Protein AF-A0A958V593-F1 (afdb_monomer)

Solvent-accessible surface area (backbone atoms only — not comparable to full-atom values): 8224 Å² total; per-residue (Å²): 135,85,84,80,83,82,82,82,83,83,76,82,80,82,76,81,75,83,77,76,83,74,94,66,96,48,79,76,54,62,68,43,45,75,68,37,62,49,45,68,72,86,72,90,74,72,86,80,72,60,90,85,76,84,77,73,63,42,79,48,101,56,74,39,71,24,42,38,34,42,55,57,98,56,82,64,50,72,47,35,27,39,40,30,69,84,76,73,42,58,38,34,53,59,91,93,47,48,28,33,69,39,55,83,52,36,51,33,37,37,44,93,95,41,79,46,63,60,83,56,68,100,83,52,129

Secondary structure (DSSP, 8-state):
--------------------------HHHHHHHTTTT-EE------TT--TT--S-SBSSSS-EEEEEEESSSPPPEEEEEEEETTTTEEEEEETTEEEE--GGGEEEEEETTEE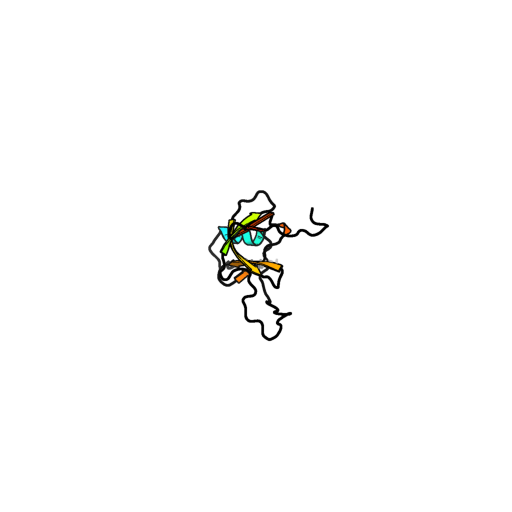E-----TT--

Foldseek 3Di:
DDDDDDDDDDDDDPPPPPPPPPPDPDVVVVVVCVVQVKDWPPDPPPVPPDPPDDDDQWPDPFFFWKWFDFPDPDDIDTFGWTQRNVVRAIWTDDPNTIIGGDLLGTQWMDTPNDIDHRDQPPPRD

Sequence (125 aa):
MKQLSFFLLIIPLLTYSQNRNEKYHNGAFNNNIDFFAMAKVQNKTNSNYLPGIKGSPYLYNTWNNCKIYPSDSKPNFSIPCNYNVYADQFEIKVGDDLYILNPESVKSLIVDQKTFIPYKGPNGG

Nearest PDB structures (foldseek):
  9cpc-assembly1_4I  TM=3.249E-01  e=3.211E+00  Sus scrofa
  8to0-assembly1_Fv  TM=3.503E-01  e=5.088E+00  Mus musculus
  6ybp-assembly1_J  TM=2.482E-01  e=6.785E+00  Methylorubrum extorquens AM1

pLDDT: mean 72.93, std 18.42, range [42.03, 95.56]

Radius of gyration: 24.57 Å; Cα contacts (8 Å, |Δi|>4): 150; chains: 1; bounding box: 34×86×67 Å

Structure (mmCIF, N/CA/C/O backbone):
data_AF-A0A958V593-F1
#
_entry.id   AF-A0A958V593-F1
#
loop_
_atom_site.group_PDB
_atom_site.id
_atom_site.type_symbol
_atom_site.label_atom_id
_atom_site.label_alt_id
_atom_site.label_comp_id
_atom_site.label_asym_id
_atom_site.label_entity_id
_atom_site.label_seq_id
_atom_site.pdbx_PDB_ins_code
_atom_site.Cartn_x
_atom_site.Cartn_y
_atom_site.Cartn_z
_atom_site.occupancy
_atom_site.B_iso_or_equiv
_atom_site.auth_seq_id
_atom_site.auth_comp_id
_atom_site.auth_asym_id
_atom_site.auth_atom_id
_atom_site.pdbx_PDB_model_num
ATOM 1 N N . MET A 1 1 ? -5.218 -72.304 -42.018 1.00 43.78 1 MET A N 1
ATOM 2 C CA . MET A 1 1 ? -4.251 -71.312 -41.496 1.00 43.78 1 MET A CA 1
ATOM 3 C C . MET A 1 1 ? -5.047 -70.177 -40.871 1.00 43.78 1 MET A 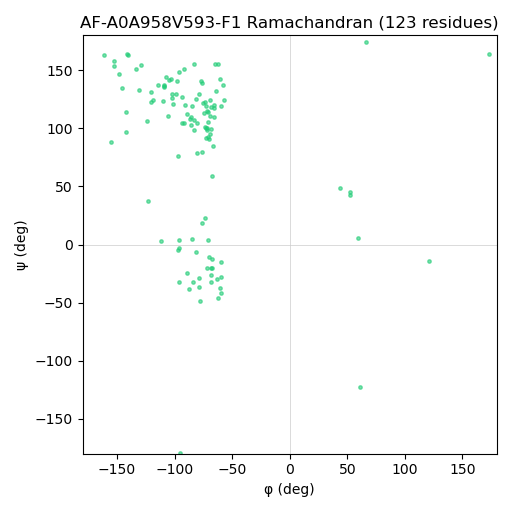C 1
ATOM 5 O O . MET A 1 1 ? -5.943 -69.660 -41.523 1.00 43.78 1 MET A O 1
ATOM 9 N N . LYS A 1 2 ? -4.831 -69.922 -39.575 1.00 42.03 2 LYS A N 1
ATOM 10 C CA . LYS A 1 2 ? -5.634 -69.024 -38.728 1.00 42.03 2 LYS A CA 1
ATOM 11 C C . LYS A 1 2 ? -5.422 -67.561 -39.145 1.00 42.03 2 LYS A C 1
ATOM 13 O O . LYS A 1 2 ? -4.283 -67.108 -39.141 1.00 42.03 2 LYS A O 1
ATOM 18 N N . GLN A 1 3 ? -6.494 -66.837 -39.474 1.00 51.62 3 GLN A N 1
ATOM 19 C CA . GLN A 1 3 ? -6.456 -65.374 -39.555 1.00 51.62 3 GLN A CA 1
ATOM 20 C C . GLN A 1 3 ? -6.414 -64.808 -38.132 1.00 51.62 3 GLN A C 1
ATOM 22 O O . GLN A 1 3 ? -7.262 -65.132 -37.302 1.00 51.62 3 GLN A O 1
ATOM 27 N N . LEU A 1 4 ? -5.381 -64.019 -37.844 1.00 50.53 4 LEU A N 1
ATOM 28 C CA . LEU A 1 4 ? -5.158 -63.369 -36.560 1.00 50.53 4 LEU A CA 1
ATOM 29 C C . LEU A 1 4 ? -5.759 -61.957 -36.635 1.00 50.53 4 LEU A C 1
ATOM 31 O O . LEU A 1 4 ? -5.202 -61.079 -37.290 1.00 50.53 4 LEU A O 1
ATOM 35 N N . SER A 1 5 ? -6.917 -61.753 -36.011 1.00 53.28 5 SER A N 1
ATOM 36 C CA . SER A 1 5 ? -7.552 -60.437 -35.893 1.00 53.28 5 SER A CA 1
ATOM 37 C C . SER A 1 5 ? -6.731 -59.535 -34.969 1.00 53.28 5 SER A C 1
ATOM 39 O O . SER A 1 5 ? -6.574 -59.840 -33.789 1.00 53.28 5 SER A O 1
ATOM 41 N N . PHE A 1 6 ? -6.223 -58.416 -35.489 1.00 54.62 6 PHE A N 1
ATOM 42 C CA . PHE A 1 6 ? -5.552 -57.382 -34.698 1.00 54.62 6 PHE A CA 1
ATOM 43 C C . PHE A 1 6 ? -6.588 -56.338 -34.260 1.00 54.62 6 PHE A C 1
ATOM 45 O O . PHE A 1 6 ? -7.057 -55.537 -35.066 1.00 54.62 6 PHE A O 1
ATOM 52 N N . PHE A 1 7 ? -6.987 -56.374 -32.988 1.00 54.81 7 PHE A N 1
ATOM 53 C CA . PHE A 1 7 ? -7.886 -55.384 -32.394 1.00 54.81 7 PHE A CA 1
ATOM 54 C C . PHE A 1 7 ? -7.041 -54.199 -31.902 1.00 54.81 7 PHE A C 1
ATOM 56 O O . PHE A 1 7 ? -6.346 -54.303 -30.892 1.00 54.81 7 PHE A O 1
ATOM 63 N N . LEU A 1 8 ? -7.039 -53.090 -32.648 1.00 53.72 8 LEU A N 1
ATOM 64 C CA . LEU A 1 8 ? -6.319 -51.872 -32.274 1.00 53.72 8 LEU A CA 1
ATOM 65 C C . LEU A 1 8 ? -7.157 -51.091 -31.248 1.00 53.72 8 LEU A C 1
ATOM 67 O O . LEU A 1 8 ? -8.168 -50.478 -31.586 1.00 53.72 8 LEU A O 1
ATOM 71 N N . LEU A 1 9 ? -6.756 -51.148 -29.981 1.00 52.44 9 LEU A N 1
ATOM 72 C CA . LEU A 1 9 ? -7.417 -50.463 -28.871 1.00 52.44 9 LEU A CA 1
ATOM 73 C C . LEU A 1 9 ? -6.914 -49.011 -28.813 1.00 52.44 9 LEU A C 1
ATOM 75 O O . LEU A 1 9 ? -5.822 -48.739 -28.320 1.00 52.44 9 LEU A O 1
ATOM 79 N N . ILE A 1 10 ? -7.689 -48.077 -29.370 1.00 60.12 10 ILE A N 1
ATOM 80 C CA . ILE A 1 10 ? -7.404 -46.637 -29.304 1.00 60.12 10 ILE A CA 1
ATOM 81 C C . ILE A 1 10 ? -7.927 -46.116 -27.963 1.00 60.12 10 ILE A C 1
ATOM 83 O O . ILE A 1 10 ? -9.134 -46.009 -27.757 1.00 60.12 10 ILE A O 1
ATOM 87 N N . ILE A 1 11 ? -7.017 -45.807 -27.041 1.00 68.56 11 ILE A N 1
ATOM 88 C CA . ILE A 1 11 ? -7.333 -45.145 -25.771 1.00 68.56 11 ILE A CA 1
ATOM 89 C C . ILE A 1 11 ? -7.363 -43.629 -26.030 1.00 68.56 11 ILE A C 1
ATOM 91 O O . ILE A 1 11 ? -6.331 -43.081 -26.426 1.00 68.56 11 ILE A O 1
ATOM 95 N N . PRO A 1 12 ? -8.484 -42.916 -25.817 1.00 63.38 12 PRO A N 1
ATOM 96 C CA . PRO A 1 12 ? -8.468 -41.462 -25.869 1.00 63.38 12 PRO A CA 1
ATOM 97 C C . PRO A 1 12 ? -7.752 -40.917 -24.625 1.00 63.38 12 PRO A C 1
ATOM 99 O O . PRO A 1 12 ? -8.178 -41.137 -23.491 1.00 63.38 12 PRO A O 1
ATOM 102 N N . LEU A 1 13 ? -6.651 -40.197 -24.844 1.00 63.88 13 LEU A N 1
ATOM 103 C CA . LEU A 1 13 ? -5.984 -39.399 -23.819 1.00 63.88 13 LEU A CA 1
ATOM 104 C C . LEU A 1 13 ? -6.929 -38.261 -23.406 1.00 63.88 13 LEU A C 1
ATOM 106 O O . LEU A 1 13 ? -7.176 -37.339 -24.181 1.00 63.88 13 LEU A O 1
ATOM 110 N N . LEU A 1 14 ? -7.467 -38.326 -22.187 1.00 63.69 14 LEU A N 1
ATOM 111 C CA . LEU A 1 14 ? -8.215 -37.225 -21.584 1.00 63.69 14 LEU A CA 1
ATOM 112 C C . LEU A 1 14 ? -7.229 -36.103 -21.241 1.00 63.69 14 LEU A C 1
ATOM 114 O O . LEU A 1 14 ? -6.610 -36.089 -20.178 1.00 63.69 14 LEU A O 1
ATOM 118 N N . THR A 1 15 ? -7.053 -35.160 -22.163 1.00 59.78 15 THR A N 1
ATOM 119 C CA . THR A 1 15 ? -6.343 -33.912 -21.891 1.00 59.78 15 THR A CA 1
ATOM 120 C C . THR A 1 15 ? -7.225 -33.038 -21.005 1.00 59.78 15 THR A C 1
ATOM 122 O O . THR A 1 15 ? -8.150 -32.380 -21.483 1.00 59.78 15 THR A O 1
ATOM 125 N N . TYR A 1 16 ? -6.947 -33.019 -19.704 1.00 62.03 16 TYR A N 1
ATOM 126 C CA . TYR A 1 16 ? -7.468 -31.989 -18.813 1.00 62.03 16 TYR A CA 1
ATOM 127 C C . TYR A 1 16 ? -6.784 -30.663 -19.158 1.00 62.03 16 TYR A C 1
ATOM 129 O O . TYR A 1 16 ? -5.686 -30.372 -18.689 1.00 62.03 16 TYR A O 1
ATOM 137 N N . SER A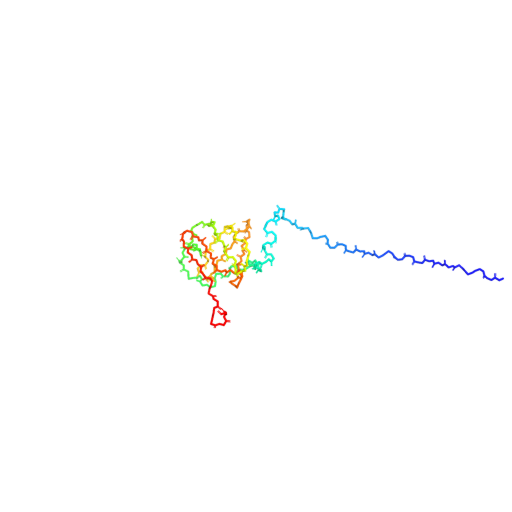 1 17 ? -7.427 -29.858 -20.003 1.00 52.91 17 SER A N 1
ATOM 138 C CA . SER A 1 17 ? -7.087 -28.442 -20.110 1.00 52.91 17 SER A CA 1
ATOM 139 C C . SER A 1 17 ? -7.520 -27.772 -18.809 1.00 52.91 17 SER A C 1
ATOM 141 O O . SER A 1 17 ? -8.714 -27.696 -18.510 1.00 52.91 17 SER A O 1
ATOM 143 N N . GLN A 1 18 ? -6.556 -27.345 -17.991 1.00 63.25 18 GLN A N 1
ATOM 144 C CA . GLN A 1 18 ? -6.853 -26.511 -16.833 1.00 63.25 18 GLN A CA 1
ATOM 145 C C . GLN A 1 18 ? -7.279 -25.134 -17.336 1.00 63.25 18 GLN A C 1
ATOM 147 O O . GLN A 1 18 ? -6.458 -24.248 -17.560 1.00 63.25 18 GLN A O 1
ATOM 152 N N . ASN A 1 19 ? -8.582 -24.971 -17.541 1.00 47.66 19 ASN A N 1
ATOM 153 C CA . ASN A 1 19 ? -9.172 -23.683 -17.846 1.00 47.66 19 ASN A CA 1
ATOM 154 C C . ASN A 1 19 ? -9.139 -22.839 -16.563 1.00 47.66 19 ASN A C 1
ATOM 156 O O . ASN A 1 19 ? -9.959 -23.021 -15.660 1.00 47.66 19 ASN A O 1
ATOM 160 N N . ARG A 1 20 ? -8.145 -21.951 -16.445 1.00 49.81 20 ARG A N 1
ATOM 161 C CA . ARG A 1 20 ? -8.162 -20.896 -15.432 1.00 49.81 20 ARG A CA 1
ATOM 162 C C . ARG A 1 20 ? -9.282 -19.934 -15.816 1.00 49.81 20 ARG A C 1
ATOM 164 O O . ARG A 1 2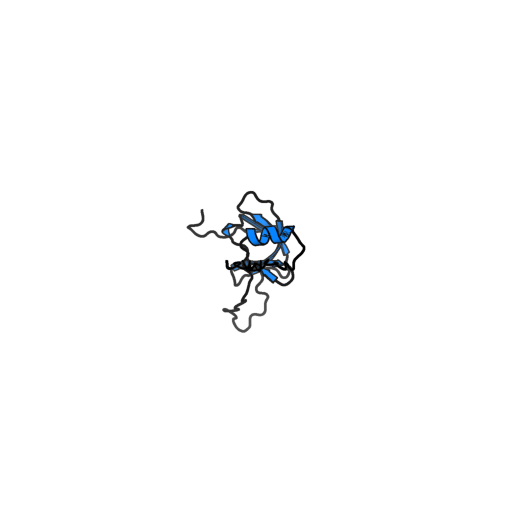0 ? -9.114 -19.091 -16.688 1.00 49.81 20 ARG A O 1
ATOM 171 N N . ASN A 1 21 ? -10.435 -20.070 -15.165 1.00 48.81 21 ASN A N 1
ATOM 172 C CA . ASN A 1 21 ? -11.468 -19.039 -15.184 1.00 48.81 21 ASN A CA 1
ATOM 173 C C . ASN A 1 21 ? -10.927 -17.808 -14.439 1.00 48.81 21 ASN A C 1
ATOM 175 O O . ASN A 1 21 ? -11.138 -17.645 -13.237 1.00 48.81 21 ASN A O 1
ATOM 179 N N . GLU A 1 22 ? -10.178 -16.961 -15.141 1.00 53.56 22 GLU A N 1
ATOM 180 C CA . GLU A 1 22 ? -9.728 -15.679 -14.615 1.00 53.56 22 GLU A CA 1
ATOM 181 C C . GLU A 1 22 ? -10.929 -14.737 -14.519 1.00 53.56 22 GLU A C 1
ATOM 183 O O . GLU A 1 22 ? -11.447 -14.220 -15.507 1.00 53.56 22 GLU A O 1
ATOM 188 N N . LYS A 1 23 ? -11.402 -14.522 -13.290 1.00 49.84 23 LYS A N 1
ATOM 189 C CA . LYS A 1 23 ? -12.576 -13.694 -12.986 1.00 49.84 23 LYS A CA 1
ATOM 190 C C . LYS A 1 23 ? -12.319 -12.179 -13.068 1.00 49.84 23 LYS A C 1
ATOM 192 O O . LYS A 1 23 ? -13.104 -11.413 -12.519 1.00 49.84 23 LYS A O 1
ATOM 197 N N . TYR A 1 24 ? -11.254 -11.733 -13.739 1.00 52.34 24 TYR A N 1
ATOM 198 C CA . TYR A 1 24 ? -10.865 -10.321 -13.786 1.00 52.34 24 TYR A CA 1
ATOM 199 C C . TYR A 1 24 ? -10.324 -9.914 -15.165 1.00 52.34 24 TYR A C 1
ATOM 201 O O . TYR A 1 24 ? -9.148 -10.062 -15.475 1.00 52.34 24 TYR A O 1
ATOM 209 N N . HIS A 1 25 ? -11.198 -9.330 -15.987 1.00 43.16 25 HIS A N 1
ATOM 210 C CA . HIS A 1 25 ? -10.834 -8.641 -17.227 1.00 43.16 25 HIS A CA 1
ATOM 211 C C . HIS A 1 25 ? -10.244 -7.256 -16.904 1.00 43.16 25 HIS A C 1
ATOM 213 O O . HIS A 1 25 ? -10.949 -6.259 -16.974 1.00 43.16 25 HIS A O 1
ATOM 219 N N . ASN A 1 26 ? -8.969 -7.181 -16.511 1.00 47.28 26 ASN A N 1
ATOM 220 C CA . ASN A 1 26 ? -8.175 -5.942 -16.526 1.00 47.28 26 ASN A CA 1
ATOM 221 C C . ASN A 1 26 ? -6.678 -6.292 -16.623 1.00 47.28 26 ASN A C 1
ATOM 223 O O . ASN A 1 26 ? -5.981 -6.424 -15.616 1.00 47.28 26 ASN A O 1
ATOM 227 N N . GLY A 1 27 ? -6.172 -6.442 -17.852 1.00 51.81 27 GLY A N 1
ATOM 228 C CA . GLY A 1 27 ? -4.812 -6.929 -18.143 1.00 51.81 27 GLY A CA 1
ATOM 229 C C . GLY A 1 27 ? -3.658 -6.096 -17.563 1.00 51.81 27 GLY A C 1
ATOM 230 O O . GLY A 1 27 ? -2.537 -6.589 -17.476 1.00 51.81 27 GLY A O 1
ATOM 231 N N . ALA A 1 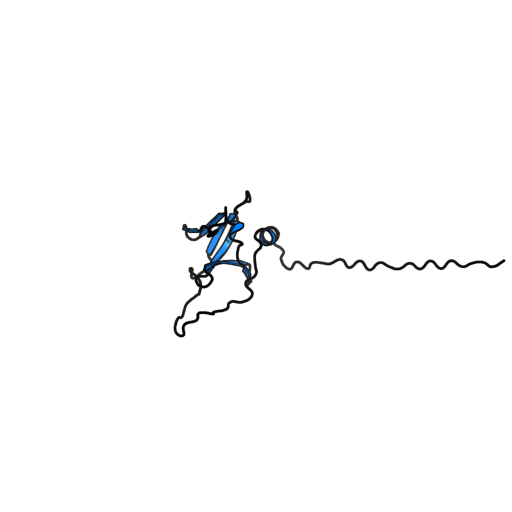28 ? -3.902 -4.863 -17.111 1.00 54.44 28 ALA A N 1
ATOM 232 C CA . ALA A 1 28 ? -2.886 -4.051 -16.439 1.00 54.44 28 ALA A CA 1
ATOM 233 C C . ALA A 1 28 ? -2.675 -4.438 -14.961 1.00 54.44 28 ALA A C 1
ATOM 235 O O . ALA A 1 28 ? -1.569 -4.286 -14.451 1.00 54.44 28 ALA A O 1
ATOM 236 N N . PHE A 1 29 ? -3.695 -4.960 -14.269 1.00 54.78 29 PHE A N 1
ATOM 237 C CA . PHE A 1 29 ? -3.582 -5.354 -12.857 1.00 54.78 29 PHE A CA 1
ATOM 238 C C . PHE A 1 29 ? -3.086 -6.796 -12.689 1.00 54.78 29 PHE A C 1
ATOM 240 O O . PHE A 1 29 ? -2.232 -7.028 -11.835 1.00 54.78 29 PHE A O 1
ATOM 247 N N . ASN A 1 30 ? -3.518 -7.739 -13.539 1.00 53.03 30 ASN A N 1
ATOM 248 C CA . ASN A 1 30 ? -3.073 -9.143 -13.455 1.00 53.03 30 ASN A CA 1
ATOM 249 C C . ASN A 1 30 ? -1.553 -9.294 -13.617 1.00 53.03 30 ASN A C 1
ATOM 251 O O . ASN A 1 30 ? -0.919 -10.004 -12.846 1.00 53.03 30 ASN A O 1
ATOM 255 N N . ASN A 1 31 ? -0.948 -8.552 -14.550 1.00 53.84 31 ASN A N 1
ATOM 256 C CA . ASN A 1 31 ? 0.504 -8.587 -14.765 1.00 53.84 31 ASN A CA 1
ATOM 257 C C . ASN A 1 31 ? 1.317 -7.997 -13.597 1.00 53.84 31 ASN A C 1
ATOM 259 O O . ASN A 1 31 ? 2.512 -8.260 -13.483 1.00 53.84 31 ASN A O 1
ATOM 263 N N . ASN A 1 32 ? 0.690 -7.181 -12.746 1.00 51.97 32 ASN A N 1
ATOM 264 C CA . ASN A 1 32 ? 1.356 -6.540 -11.618 1.00 51.97 32 ASN A CA 1
ATOM 265 C C . ASN A 1 32 ? 1.167 -7.323 -10.308 1.00 51.97 32 ASN A C 1
ATOM 267 O O . ASN A 1 32 ? 2.092 -7.363 -9.506 1.00 51.97 32 ASN A O 1
ATOM 271 N N . ILE A 1 33 ? 0.034 -8.003 -10.095 1.00 59.72 33 ILE A N 1
ATOM 272 C CA . ILE A 1 33 ? -0.213 -8.781 -8.863 1.00 59.72 33 ILE A CA 1
ATOM 273 C C . ILE A 1 33 ? 0.789 -9.932 -8.699 1.00 59.72 33 ILE A C 1
ATOM 275 O O . ILE A 1 33 ? 1.379 -10.069 -7.625 1.00 59.72 33 ILE A O 1
ATOM 279 N N . ASP A 1 34 ? 1.039 -10.698 -9.766 1.00 55.84 34 ASP A N 1
ATOM 280 C CA . ASP A 1 34 ? 2.060 -11.758 -9.758 1.00 55.84 34 ASP A CA 1
ATOM 281 C C . ASP A 1 34 ? 3.470 -11.190 -9.550 1.00 55.84 34 ASP A C 1
ATOM 283 O O . ASP A 1 34 ? 4.338 -11.833 -8.963 1.00 55.84 34 ASP A O 1
ATOM 287 N N . PHE A 1 35 ? 3.700 -9.954 -9.991 1.00 54.59 35 PHE A N 1
ATOM 288 C CA . PHE A 1 35 ? 4.999 -9.312 -9.898 1.00 54.59 35 PHE A CA 1
ATOM 289 C C . PHE A 1 35 ? 5.316 -8.749 -8.500 1.00 54.59 35 PHE A C 1
ATOM 291 O O . PHE A 1 35 ? 6.459 -8.829 -8.054 1.00 54.59 35 PHE A O 1
ATOM 298 N N . PHE A 1 36 ? 4.323 -8.214 -7.788 1.00 54.22 36 PHE A N 1
ATOM 299 C CA . PHE A 1 36 ? 4.506 -7.662 -6.439 1.00 54.22 36 PHE A CA 1
ATOM 300 C C . PHE A 1 36 ? 4.413 -8.713 -5.322 1.00 54.22 36 PHE A C 1
ATOM 302 O O . PHE A 1 36 ? 4.464 -8.340 -4.150 1.00 54.22 36 PHE A O 1
ATOM 309 N N . ALA A 1 37 ? 4.274 -10.005 -5.663 1.00 58.53 37 ALA A N 1
ATOM 310 C CA . ALA A 1 37 ? 4.046 -11.101 -4.715 1.00 58.53 37 ALA A CA 1
ATOM 311 C C . ALA A 1 37 ? 3.007 -10.709 -3.647 1.00 58.53 37 ALA A C 1
ATOM 313 O O . ALA A 1 37 ? 3.246 -10.804 -2.442 1.00 58.53 37 ALA A O 1
ATOM 314 N N . MET A 1 38 ? 1.875 -10.167 -4.104 1.00 57.88 38 MET A N 1
ATOM 315 C CA . MET A 1 38 ? 0.884 -9.570 -3.219 1.00 57.88 38 MET A CA 1
ATOM 316 C C . MET A 1 38 ? 0.153 -10.654 -2.433 1.00 57.88 38 MET A C 1
ATOM 318 O O . MET A 1 38 ? -0.583 -11.464 -2.995 1.00 57.88 38 MET A O 1
ATOM 322 N N . ALA A 1 39 ? 0.326 -10.655 -1.114 1.00 61.91 39 ALA A N 1
ATOM 323 C CA . ALA A 1 39 ? -0.402 -11.561 -0.240 1.00 61.91 39 ALA A CA 1
ATOM 324 C C . ALA A 1 39 ? -1.799 -10.992 0.042 1.00 61.91 39 ALA A C 1
ATOM 326 O O . ALA A 1 39 ? -1.935 -9.857 0.508 1.00 61.91 39 ALA A O 1
ATOM 327 N N . LYS A 1 40 ? -2.846 -11.782 -0.230 1.00 67.69 40 LYS A N 1
ATOM 328 C CA . LYS A 1 40 ? -4.215 -11.448 0.183 1.00 67.69 40 LYS A CA 1
ATOM 329 C C . LYS A 1 40 ? -4.290 -11.425 1.710 1.00 67.69 40 LYS A C 1
ATOM 331 O O . LYS A 1 40 ? -3.857 -12.373 2.365 1.00 67.69 40 LYS A O 1
ATOM 336 N N . VAL A 1 41 ? -4.887 -10.381 2.280 1.00 63.72 41 VAL A N 1
ATOM 337 C CA . VAL A 1 41 ? -5.114 -10.289 3.729 1.00 63.72 41 VAL A CA 1
ATOM 338 C C . VAL A 1 41 ? -6.239 -11.255 4.110 1.00 63.72 41 VAL A C 1
ATOM 340 O O . VAL A 1 41 ? -7.411 -10.968 3.883 1.00 63.72 41 VAL A O 1
ATOM 343 N N . GLN A 1 42 ? -5.891 -12.430 4.646 1.00 51.47 42 GLN A N 1
ATOM 344 C CA . GLN A 1 42 ? -6.874 -13.476 4.969 1.00 51.47 42 GLN A CA 1
ATOM 345 C C . GLN A 1 42 ? -7.451 -13.376 6.387 1.00 51.47 42 GLN A C 1
ATOM 347 O O . GLN A 1 42 ? -8.563 -13.838 6.609 1.00 51.47 42 GLN A O 1
ATOM 352 N N . ASN A 1 43 ? -6.745 -12.752 7.336 1.00 51.59 43 ASN A N 1
ATOM 353 C CA . ASN A 1 43 ? -7.219 -12.591 8.710 1.00 51.59 43 ASN A CA 1
ATOM 354 C C . ASN A 1 43 ? -6.819 -11.223 9.273 1.00 51.59 43 ASN A C 1
ATOM 356 O O . ASN A 1 43 ? -5.644 -10.961 9.514 1.00 51.59 43 ASN A O 1
ATOM 360 N N . LYS A 1 44 ? -7.809 -10.364 9.543 1.00 52.97 44 LYS A N 1
ATOM 361 C CA . LYS A 1 44 ? -7.652 -9.193 10.419 1.00 52.97 44 LYS A CA 1
ATOM 362 C C . LYS A 1 44 ? -7.765 -9.667 11.866 1.00 52.97 44 LYS A C 1
ATOM 364 O O . LYS A 1 44 ? -8.818 -9.560 12.490 1.00 52.97 44 LYS A O 1
ATOM 369 N N . THR A 1 45 ? -6.702 -10.246 12.409 1.00 45.91 45 THR A N 1
ATOM 370 C CA . THR A 1 45 ? -6.655 -10.496 13.851 1.00 45.91 45 THR A CA 1
ATOM 371 C C . THR A 1 45 ? -6.432 -9.163 14.558 1.00 45.91 45 THR A C 1
ATOM 373 O O . THR A 1 45 ? -5.316 -8.656 14.603 1.00 45.91 45 THR A O 1
ATOM 376 N N . ASN A 1 46 ? -7.503 -8.585 15.110 1.00 47.97 46 ASN A N 1
ATOM 377 C CA . ASN A 1 46 ? -7.453 -7.472 16.065 1.00 47.97 46 ASN A CA 1
ATOM 378 C C . ASN A 1 46 ? -6.829 -7.947 17.396 1.00 47.97 46 ASN A C 1
ATOM 380 O O . ASN A 1 46 ? -7.484 -7.915 18.435 1.00 47.97 46 ASN A O 1
ATOM 384 N N . SER A 1 47 ? -5.591 -8.449 17.389 1.00 47.50 47 SER A N 1
ATOM 385 C CA . SER A 1 47 ? -4.992 -9.090 18.569 1.00 47.50 47 SER A CA 1
ATOM 386 C C . SER A 1 47 ? -4.729 -8.120 19.727 1.00 47.50 47 SER A C 1
ATOM 388 O O . SER A 1 47 ? -4.520 -8.574 20.844 1.00 47.50 47 SER A O 1
ATOM 390 N N . ASN A 1 48 ? -4.807 -6.805 19.492 1.00 48.91 48 ASN A N 1
ATOM 391 C CA . ASN A 1 48 ? -4.559 -5.761 20.492 1.00 48.91 48 ASN A CA 1
ATOM 392 C C . ASN A 1 48 ? -5.754 -4.804 20.663 1.00 48.91 48 ASN A C 1
ATOM 394 O O . ASN A 1 48 ? -5.577 -3.596 20.821 1.00 48.91 48 ASN A O 1
ATOM 398 N N . TYR A 1 49 ? -6.986 -5.317 20.599 1.00 47.97 49 TYR A N 1
ATOM 399 C CA . TYR A 1 49 ? -8.173 -4.508 20.882 1.00 47.97 49 TYR A CA 1
ATOM 400 C C . TYR A 1 49 ? -8.265 -4.224 22.390 1.00 47.97 49 TYR A C 1
ATOM 402 O O . TYR A 1 49 ? -8.824 -5.010 23.152 1.00 47.97 49 TYR A O 1
ATOM 410 N N . LEU A 1 50 ? -7.698 -3.099 22.836 1.00 53.56 50 LEU A N 1
ATOM 411 C CA . LEU A 1 50 ? -7.978 -2.567 24.168 1.00 53.56 50 LEU A CA 1
ATOM 412 C C . LEU A 1 50 ? -9.462 -2.154 24.208 1.00 53.56 50 LEU A C 1
ATOM 414 O O . LEU A 1 50 ? -9.875 -1.313 23.399 1.00 53.56 50 LEU A O 1
ATOM 418 N N . PRO A 1 51 ? -10.289 -2.732 25.098 1.00 44.19 51 PRO A N 1
ATOM 419 C CA . PRO A 1 51 ? -11.707 -2.401 25.156 1.00 44.19 51 PRO A CA 1
ATOM 420 C C . PRO A 1 51 ? -11.884 -0.902 25.442 1.00 44.19 51 PRO A C 1
ATOM 422 O O . PRO A 1 51 ? -11.422 -0.400 26.461 1.00 44.19 51 PRO A O 1
ATOM 425 N N . GLY A 1 52 ? -12.536 -0.186 24.518 1.00 50.69 5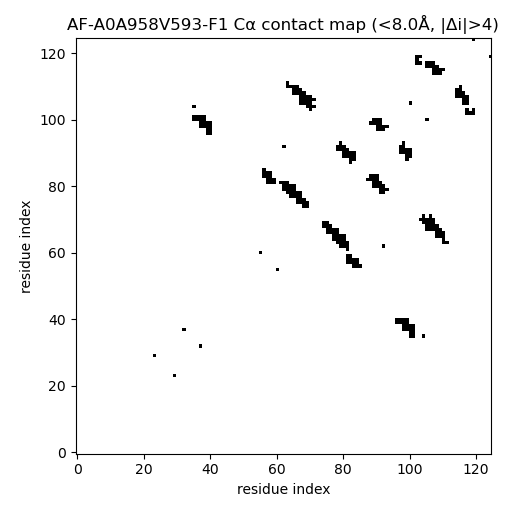2 GLY A N 1
ATOM 426 C CA . GLY A 1 52 ? -12.829 1.250 24.635 1.00 50.69 52 GLY A CA 1
ATOM 427 C C . GLY A 1 52 ? -12.258 2.135 23.522 1.00 50.69 52 GLY A C 1
ATOM 428 O O . GLY A 1 52 ? -12.718 3.266 23.368 1.00 50.69 52 GLY A O 1
ATOM 429 N N . ILE A 1 53 ? -11.327 1.640 22.699 1.00 56.66 53 ILE A N 1
ATOM 430 C CA . ILE A 1 53 ? -10.782 2.412 21.571 1.00 56.66 53 ILE A CA 1
ATOM 431 C C . ILE A 1 53 ? -11.674 2.227 20.336 1.00 56.66 53 ILE A C 1
ATOM 433 O O . ILE A 1 53 ? -11.705 1.169 19.710 1.00 56.66 53 ILE A O 1
ATOM 437 N N . LYS A 1 54 ? -12.417 3.280 19.978 1.00 58.19 54 LYS A N 1
ATOM 438 C CA . LYS A 1 54 ? -13.171 3.368 18.720 1.00 58.19 54 LYS A CA 1
ATOM 439 C C . LYS A 1 54 ? -12.302 4.067 17.678 1.00 58.19 54 LYS A C 1
ATOM 441 O O . LYS A 1 54 ? -11.820 5.166 17.929 1.00 58.19 54 LYS A O 1
ATOM 446 N N . GLY A 1 55 ? -12.123 3.457 16.513 1.00 68.44 55 GLY A N 1
ATOM 447 C CA . GLY A 1 55 ? -11.335 4.050 15.438 1.00 68.44 55 GLY A CA 1
ATOM 448 C C . GLY A 1 55 ? -11.120 3.099 14.270 1.00 68.44 55 GLY A C 1
ATOM 449 O O . GLY A 1 55 ? -11.332 1.892 14.379 1.00 68.44 55 GLY A O 1
ATOM 450 N N . SER A 1 56 ? -10.714 3.671 13.142 1.00 82.62 56 SER A N 1
ATOM 451 C CA . SER A 1 56 ? -10.204 2.912 12.006 1.00 82.62 56 SER A CA 1
ATOM 452 C C . SER A 1 56 ? -8.763 2.474 12.303 1.00 82.62 56 SER A C 1
ATOM 454 O O . SER A 1 56 ? -8.003 3.287 12.828 1.00 82.62 56 SER A O 1
ATOM 456 N N . PRO A 1 57 ? -8.338 1.250 11.935 1.00 86.00 57 PRO A N 1
ATOM 457 C CA . PRO A 1 57 ? -6.931 0.841 12.019 1.00 86.00 57 PRO A CA 1
ATOM 458 C C . PRO A 1 57 ? -6.056 1.535 10.962 1.00 86.00 57 PRO A C 1
ATOM 460 O O . PRO A 1 57 ? -4.883 1.207 10.807 1.00 86.00 57 PRO A O 1
ATOM 463 N N . TYR A 1 58 ? -6.634 2.441 10.177 1.00 91.94 58 TYR A N 1
ATOM 464 C CA . TYR A 1 58 ? -5.985 3.072 9.049 1.00 91.94 58 TYR A CA 1
ATOM 465 C C . TYR A 1 58 ? -5.572 4.509 9.347 1.00 91.94 58 TYR A C 1
ATOM 467 O O . TYR A 1 58 ? -6.329 5.264 9.954 1.00 91.94 58 TYR A O 1
ATOM 475 N N . LEU A 1 59 ? -4.398 4.892 8.843 1.00 91.88 59 LEU A N 1
ATOM 476 C CA . LEU A 1 59 ? -3.857 6.248 8.946 1.00 91.88 59 LEU A CA 1
ATOM 477 C C . LEU A 1 59 ? -4.759 7.292 8.275 1.00 91.88 59 LEU A C 1
ATOM 479 O O . LEU A 1 59 ? -4.887 8.409 8.771 1.00 91.88 59 LEU A O 1
ATOM 483 N N . TYR A 1 60 ? -5.376 6.934 7.147 1.00 92.25 60 TYR A N 1
ATOM 484 C CA . TYR A 1 60 ? -6.273 7.812 6.402 1.00 92.25 60 TYR A CA 1
ATOM 485 C C . TYR A 1 60 ? -7.733 7.367 6.550 1.00 92.25 60 TYR A C 1
ATOM 487 O O . TYR A 1 60 ? -8.036 6.172 6.543 1.00 92.25 60 TYR A O 1
ATOM 495 N N . ASN A 1 61 ? -8.659 8.330 6.603 1.00 91.06 61 ASN A N 1
ATOM 496 C CA . ASN A 1 61 ? -10.105 8.060 6.662 1.00 91.06 61 ASN A CA 1
ATOM 497 C C . ASN A 1 61 ? -10.656 7.456 5.358 1.00 91.06 61 ASN A C 1
ATOM 499 O O 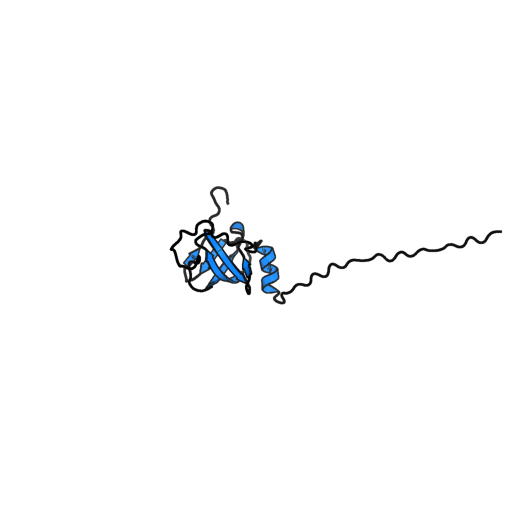. ASN A 1 61 ? -11.723 6.845 5.351 1.00 91.06 61 ASN A O 1
ATOM 503 N N . THR A 1 62 ? -9.931 7.630 4.254 1.00 93.12 62 THR A N 1
ATOM 504 C CA . THR A 1 62 ? -10.287 7.166 2.913 1.00 93.12 62 THR A CA 1
ATOM 505 C C . THR A 1 62 ? -9.133 6.387 2.299 1.00 93.12 62 THR A C 1
ATOM 507 O O . THR A 1 62 ? -7.970 6.599 2.637 1.00 93.12 62 THR A O 1
ATOM 510 N N . TRP A 1 63 ? -9.452 5.488 1.368 1.00 93.75 63 TRP A N 1
ATOM 511 C CA . TRP A 1 63 ? -8.449 4.858 0.511 1.00 93.75 63 TRP A CA 1
ATOM 512 C C . TRP A 1 63 ? -7.930 5.893 -0.481 1.00 93.75 63 TRP A C 1
ATOM 514 O O . TRP A 1 63 ? -8.685 6.369 -1.328 1.00 93.75 63 TRP A O 1
ATOM 524 N N . ASN A 1 64 ? -6.657 6.253 -0.357 1.00 94.81 64 ASN A N 1
ATOM 525 C CA . ASN A 1 64 ? -6.046 7.290 -1.175 1.00 94.81 64 ASN A CA 1
ATOM 526 C C . ASN A 1 64 ? -5.324 6.666 -2.362 1.00 94.81 64 ASN A C 1
ATOM 528 O O . ASN A 1 64 ? -4.813 5.554 -2.270 1.00 94.81 64 ASN A O 1
ATOM 532 N N . ASN A 1 65 ? -5.271 7.376 -3.486 1.00 95.06 65 ASN A N 1
ATOM 533 C CA . ASN A 1 65 ? -4.535 6.885 -4.641 1.00 95.06 65 ASN A CA 1
ATOM 534 C C . ASN A 1 65 ? -3.031 7.044 -4.391 1.00 95.06 65 ASN A C 1
ATOM 536 O O . ASN A 1 65 ? -2.525 8.162 -4.294 1.00 95.06 65 ASN A O 1
ATOM 540 N N . CYS A 1 66 ? -2.330 5.925 -4.269 1.00 94.50 66 CYS A N 1
ATOM 541 C CA . CYS A 1 66 ? -0.919 5.890 -3.925 1.00 94.50 66 CYS A CA 1
ATOM 542 C C . CYS A 1 66 ? -0.095 5.639 -5.173 1.00 94.50 66 CYS A C 1
ATOM 544 O O . CYS A 1 66 ? -0.371 4.697 -5.913 1.00 94.50 66 CYS A O 1
ATOM 546 N N . LYS A 1 67 ? 0.929 6.460 -5.409 1.00 95.56 67 LYS A N 1
ATOM 547 C CA . LYS A 1 67 ? 1.875 6.251 -6.504 1.00 95.56 67 LYS A CA 1
ATOM 548 C C . LYS A 1 67 ? 3.028 5.383 -6.018 1.00 95.56 67 LYS A C 1
ATOM 550 O O . LYS A 1 67 ? 3.814 5.815 -5.178 1.00 95.56 67 LYS A O 1
ATOM 555 N N . ILE A 1 68 ? 3.114 4.169 -6.540 1.00 93.50 68 ILE A N 1
ATOM 556 C CA . ILE A 1 68 ? 4.089 3.161 -6.130 1.00 93.50 68 ILE A CA 1
ATOM 557 C C . ILE A 1 68 ? 5.249 3.168 -7.117 1.00 93.50 68 ILE A C 1
ATOM 559 O O . ILE A 1 68 ? 5.048 3.095 -8.331 1.00 93.50 68 ILE A O 1
ATOM 563 N N . TYR A 1 69 ? 6.460 3.253 -6.577 1.00 93.50 69 TYR A N 1
ATOM 564 C CA . TYR A 1 69 ? 7.716 3.161 -7.303 1.00 93.50 69 TYR A CA 1
ATOM 565 C C . TYR A 1 69 ? 8.338 1.794 -7.009 1.00 93.50 69 TYR A C 1
ATOM 567 O O . TYR A 1 69 ? 8.760 1.559 -5.874 1.00 93.50 69 TYR A O 1
ATOM 575 N N . PRO A 1 70 ? 8.384 0.885 -7.994 1.00 90.81 70 PRO A N 1
ATOM 576 C CA . PRO A 1 70 ? 9.023 -0.416 -7.835 1.00 90.81 70 PRO A CA 1
ATOM 577 C C . PRO A 1 70 ? 10.529 -0.297 -7.557 1.00 90.81 70 PRO A C 1
ATOM 579 O O . PRO A 1 70 ? 11.160 0.703 -7.909 1.00 90.81 70 PRO A O 1
ATOM 582 N N . SER A 1 71 ? 11.104 -1.312 -6.908 1.00 88.25 71 SER A N 1
ATOM 583 C CA . SER A 1 71 ? 12.559 -1.433 -6.697 1.00 88.25 71 SER A CA 1
ATOM 584 C C . SER A 1 71 ? 13.328 -1.685 -7.994 1.00 88.25 71 SER A C 1
ATOM 586 O O . SER A 1 71 ? 14.504 -1.339 -8.084 1.00 88.25 71 SER A O 1
ATOM 588 N N . ASP A 1 72 ? 12.683 -2.276 -8.995 1.00 85.12 72 ASP A N 1
ATOM 589 C CA . ASP A 1 72 ? 13.266 -2.565 -10.298 1.00 85.12 72 ASP A CA 1
ATOM 590 C C . ASP A 1 72 ? 12.950 -1.471 -11.334 1.00 85.12 72 ASP A C 1
ATOM 592 O O . ASP A 1 72 ? 12.303 -0.464 -11.050 1.00 85.12 72 ASP A O 1
ATOM 596 N N . SER A 1 73 ? 13.429 -1.639 -12.570 1.00 80.12 73 SER A N 1
ATOM 597 C CA . SER A 1 73 ? 13.287 -0.651 -13.655 1.00 80.12 73 SER A CA 1
ATOM 598 C C . SER A 1 73 ? 11.870 -0.553 -14.241 1.00 80.12 73 SER A C 1
ATOM 600 O O . SER A 1 73 ? 11.698 -0.145 -15.391 1.00 80.12 73 SER A O 1
ATOM 602 N N . LYS A 1 74 ? 10.848 -0.954 -13.487 1.00 80.06 74 LYS A N 1
ATOM 603 C CA . LYS A 1 74 ? 9.465 -0.990 -13.954 1.00 80.06 74 LYS A CA 1
ATOM 604 C C . LYS A 1 74 ? 8.768 0.358 -13.849 1.00 80.06 74 LYS A C 1
ATOM 606 O O . LYS A 1 74 ? 9.146 1.206 -13.036 1.00 80.06 74 LYS A O 1
ATOM 611 N N . PRO A 1 75 ? 7.727 0.572 -14.675 1.00 85.12 75 PRO A N 1
ATOM 612 C CA . PRO A 1 75 ? 6.924 1.774 -14.572 1.00 85.12 75 PRO A CA 1
ATOM 613 C C . PRO A 1 75 ? 6.270 1.863 -13.192 1.00 85.12 75 PRO A C 1
ATOM 615 O O . PRO A 1 75 ? 5.819 0.870 -12.620 1.00 85.12 75 PRO A O 1
ATOM 618 N N . ASN A 1 76 ? 6.192 3.088 -12.677 1.00 90.88 76 ASN A N 1
ATOM 619 C CA . ASN A 1 76 ? 5.346 3.373 -11.528 1.00 90.88 76 ASN A CA 1
ATOM 620 C C . ASN A 1 76 ? 3.871 3.172 -11.892 1.00 90.88 76 ASN A C 1
ATOM 622 O O . ASN A 1 76 ? 3.473 3.283 -13.052 1.00 90.88 76 ASN A O 1
ATOM 626 N N . PHE A 1 77 ? 3.062 2.903 -10.878 1.00 89.12 77 PHE A N 1
ATOM 627 C CA . PHE A 1 77 ? 1.623 2.732 -11.025 1.00 89.12 77 PHE A CA 1
ATOM 628 C C . PHE A 1 77 ? 0.900 3.386 -9.853 1.00 89.12 77 PHE A C 1
ATOM 630 O O . PHE A 1 77 ? 1.503 3.707 -8.826 1.00 89.12 77 PHE A O 1
ATOM 637 N N . SER A 1 78 ? -0.398 3.615 -10.028 1.00 93.31 78 SER A N 1
ATOM 638 C CA . SER A 1 78 ? -1.247 4.210 -9.004 1.00 93.31 78 SER A CA 1
ATOM 639 C C . SER A 1 78 ? -2.386 3.275 -8.644 1.00 93.31 78 SER A C 1
ATOM 641 O O . SER A 1 78 ? -3.052 2.739 -9.528 1.00 93.31 78 SER A O 1
ATOM 643 N N . ILE A 1 79 ? -2.585 3.068 -7.346 1.00 93.75 79 ILE A N 1
ATOM 644 C CA . ILE A 1 79 ? -3.625 2.184 -6.826 1.00 93.75 79 ILE A CA 1
ATOM 645 C C . ILE A 1 79 ? -4.136 2.689 -5.467 1.00 93.75 79 ILE A C 1
ATOM 647 O O . ILE A 1 79 ? -3.349 3.257 -4.701 1.00 93.75 79 ILE A O 1
ATOM 651 N N . PRO A 1 80 ? -5.429 2.494 -5.135 1.00 95.25 80 PRO A N 1
ATOM 652 C CA . PRO A 1 80 ? -5.942 2.811 -3.810 1.00 95.25 80 PRO A CA 1
ATOM 653 C C . PRO A 1 80 ? -5.178 2.060 -2.717 1.00 95.25 80 PRO A C 1
ATOM 655 O O . PRO A 1 80 ? -5.108 0.831 -2.729 1.00 95.25 80 PRO A O 1
ATOM 658 N N . CYS A 1 81 ? -4.626 2.795 -1.758 1.00 94.38 81 CYS A N 1
ATOM 659 C CA . CYS A 1 81 ? -3.901 2.235 -0.630 1.00 94.38 81 CYS A CA 1
ATOM 660 C C . CYS A 1 81 ? -4.178 3.001 0.670 1.00 94.38 81 CYS A C 1
ATOM 662 O O . CYS A 1 81 ? -4.714 4.115 0.669 1.00 94.38 81 CYS A O 1
ATOM 664 N N . ASN A 1 82 ? -3.839 2.374 1.793 1.00 94.81 82 ASN A N 1
ATOM 665 C CA . ASN A 1 82 ? -3.889 2.982 3.114 1.00 94.81 82 ASN A CA 1
ATOM 666 C C . ASN A 1 82 ? -2.864 2.313 4.036 1.00 94.81 82 ASN A C 1
ATOM 668 O O . ASN A 1 82 ? -2.511 1.152 3.837 1.00 94.81 82 ASN A O 1
ATOM 672 N N . TYR A 1 83 ? -2.386 3.037 5.041 1.00 91.75 83 TYR A N 1
ATOM 673 C CA . TYR A 1 83 ? -1.446 2.494 6.012 1.00 91.75 83 TYR A CA 1
ATOM 674 C C . TYR A 1 83 ? -2.208 1.899 7.189 1.00 91.75 83 TYR A C 1
ATOM 676 O O . TYR A 1 83 ? -2.960 2.614 7.852 1.00 91.75 83 TYR A O 1
ATOM 684 N N . ASN A 1 84 ? -2.035 0.606 7.445 1.00 90.81 84 ASN A N 1
ATOM 685 C CA . ASN A 1 84 ? -2.588 -0.058 8.616 1.00 90.81 84 ASN A CA 1
ATOM 686 C C . ASN A 1 84 ? -1.614 0.112 9.786 1.00 90.81 84 ASN A C 1
ATOM 688 O O . ASN A 1 84 ? -0.546 -0.495 9.797 1.00 90.81 84 ASN A O 1
ATOM 692 N N . VAL A 1 85 ? -1.993 0.917 10.781 1.00 87.69 85 VAL A N 1
ATOM 693 C CA . VAL A 1 85 ? -1.121 1.244 11.921 1.00 87.69 85 VAL A CA 1
ATOM 694 C C . VAL A 1 85 ? -0.936 0.074 12.889 1.00 87.69 85 VAL A C 1
ATOM 696 O O . VAL A 1 85 ? 0.016 0.072 13.658 1.00 87.69 85 VAL A O 1
ATOM 699 N N . TYR A 1 86 ? -1.829 -0.920 12.872 1.00 83.88 86 TYR A N 1
ATOM 700 C CA . TYR A 1 86 ? -1.704 -2.111 13.721 1.00 83.88 86 TYR A CA 1
ATOM 701 C C . TYR A 1 86 ? -0.803 -3.177 13.108 1.00 83.88 86 TYR A C 1
ATOM 703 O O . TYR A 1 86 ? -0.153 -3.914 13.842 1.00 83.88 86 TYR A O 1
ATOM 711 N N . ALA A 1 87 ? -0.788 -3.266 11.778 1.00 84.25 87 ALA A N 1
ATOM 712 C CA . ALA A 1 87 ? 0.058 -4.199 11.041 1.00 84.25 87 ALA A CA 1
ATOM 713 C C . ALA A 1 87 ? 1.374 -3.565 10.555 1.00 84.25 87 ALA A C 1
ATOM 715 O O . ALA A 1 87 ? 2.182 -4.262 9.956 1.00 84.25 87 ALA A O 1
ATOM 716 N N . ASP A 1 88 ? 1.566 -2.265 10.796 1.00 86.44 88 ASP A N 1
ATOM 717 C CA . ASP A 1 88 ? 2.746 -1.482 10.409 1.00 86.44 88 ASP A CA 1
ATOM 718 C C . ASP A 1 88 ? 3.110 -1.611 8.917 1.00 86.44 88 ASP A C 1
ATOM 720 O O . ASP A 1 88 ? 4.263 -1.785 8.532 1.00 86.44 88 ASP A O 1
ATOM 724 N N . GLN A 1 89 ? 2.094 -1.577 8.049 1.00 88.62 89 GLN A N 1
ATOM 725 C CA . GLN A 1 89 ? 2.271 -1.835 6.618 1.00 88.62 89 GLN A CA 1
ATOM 726 C C . GLN A 1 89 ? 1.220 -1.131 5.756 1.00 88.62 89 GLN A C 1
ATOM 728 O O . GLN A 1 89 ? 0.106 -0.832 6.198 1.00 88.62 89 GLN A O 1
ATOM 733 N N . PHE A 1 90 ? 1.553 -0.920 4.480 1.00 91.94 90 PHE A N 1
ATOM 734 C CA . PHE A 1 90 ? 0.584 -0.481 3.479 1.00 91.94 90 PHE A CA 1
ATOM 735 C C . PHE A 1 90 ? -0.276 -1.645 2.992 1.00 91.94 90 PHE A C 1
ATOM 737 O O . PHE A 1 90 ? 0.230 -2.673 2.541 1.00 91.94 90 PHE A O 1
ATOM 744 N N . GLU A 1 91 ? -1.587 -1.431 3.016 1.00 92.25 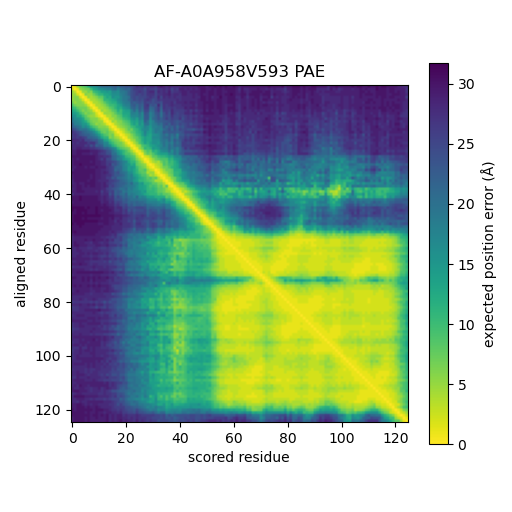91 GLU A N 1
ATOM 745 C CA . GLU A 1 91 ? -2.568 -2.280 2.357 1.00 92.25 91 GLU A CA 1
ATOM 746 C C . GLU A 1 91 ? -3.048 -1.595 1.078 1.00 92.25 91 GLU A C 1
ATOM 7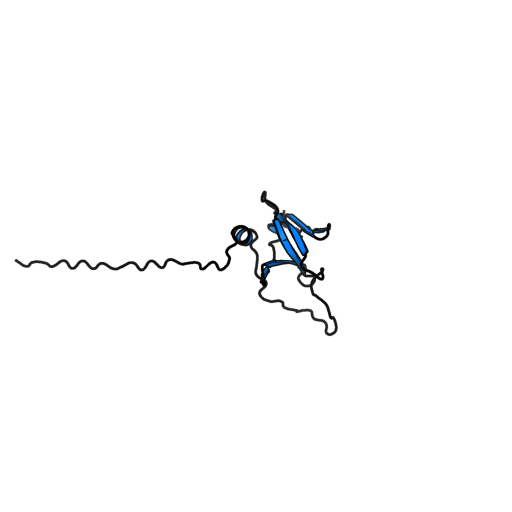48 O O . GLU A 1 91 ? -3.224 -0.376 1.018 1.00 92.25 91 GLU A O 1
ATOM 753 N N . ILE A 1 92 ? -3.274 -2.396 0.049 1.00 93.00 92 ILE A N 1
ATOM 754 C CA . ILE A 1 92 ? -3.797 -2.002 -1.247 1.00 93.00 92 ILE A CA 1
ATOM 755 C C . ILE A 1 92 ? -5.211 -2.546 -1.383 1.00 93.00 92 ILE A C 1
ATOM 757 O O . ILE A 1 92 ? -5.450 -3.722 -1.114 1.00 93.00 92 ILE A O 1
ATOM 761 N N . LYS A 1 93 ? -6.127 -1.712 -1.876 1.00 92.44 93 LYS A N 1
ATOM 762 C CA . LYS A 1 93 ? -7.506 -2.102 -2.159 1.00 92.44 93 LYS A CA 1
ATOM 763 C C . LYS A 1 93 ? -7.716 -2.348 -3.653 1.00 92.44 93 LYS A C 1
ATOM 765 O O . LYS A 1 93 ? -7.564 -1.434 -4.464 1.00 92.44 93 LYS A O 1
ATOM 770 N N . VAL A 1 94 ? -8.126 -3.569 -4.000 1.00 87.81 94 VAL A N 1
ATOM 771 C CA . VAL A 1 94 ? -8.524 -3.969 -5.360 1.00 87.81 94 VAL A CA 1
ATOM 772 C C . VAL A 1 94 ? -9.935 -4.545 -5.300 1.00 87.81 94 VAL A C 1
ATOM 774 O O . VAL A 1 94 ? -10.147 -5.647 -4.799 1.00 87.81 94 VAL A O 1
ATOM 777 N N . GLY A 1 95 ? -10.916 -3.785 -5.792 1.00 89.00 95 GLY A N 1
ATOM 778 C CA . GLY A 1 95 ? -12.327 -4.105 -5.566 1.00 89.00 95 GLY A CA 1
ATOM 779 C C . GLY A 1 95 ? -12.644 -4.083 -4.069 1.00 89.00 95 GLY A C 1
ATOM 780 O O . GLY A 1 95 ? -12.400 -3.073 -3.405 1.00 89.00 95 GLY A O 1
ATOM 781 N N . ASP A 1 96 ? -13.138 -5.202 -3.545 1.00 88.00 96 ASP A N 1
ATOM 782 C CA . ASP A 1 96 ? -13.417 -5.388 -2.114 1.00 88.00 96 ASP A CA 1
ATOM 783 C C . ASP A 1 96 ? -12.292 -6.115 -1.361 1.00 88.00 96 ASP A C 1
ATOM 785 O O . ASP A 1 96 ? -12.340 -6.236 -0.138 1.00 88.00 96 ASP A O 1
ATOM 789 N N . ASP A 1 97 ? -11.261 -6.568 -2.077 1.00 87.06 97 ASP A N 1
ATOM 790 C CA . ASP A 1 97 ? -10.149 -7.314 -1.505 1.00 87.06 97 ASP A CA 1
ATOM 791 C C . ASP A 1 97 ? -8.988 -6.398 -1.095 1.00 87.06 97 ASP A C 1
ATOM 793 O O . ASP A 1 97 ? -8.733 -5.348 -1.699 1.00 87.06 97 ASP A O 1
ATOM 797 N N . LEU A 1 98 ? -8.257 -6.848 -0.071 1.00 88.19 98 LEU A N 1
ATOM 798 C CA . LEU A 1 98 ? -7.072 -6.188 0.466 1.00 88.19 98 LEU A CA 1
ATOM 799 C C . LEU A 1 98 ? -5.824 -7.035 0.245 1.00 88.19 98 LEU A C 1
ATOM 801 O O . LEU A 1 98 ? -5.822 -8.249 0.474 1.00 88.19 98 LEU A O 1
ATOM 805 N N . TYR A 1 99 ? -4.754 -6.361 -0.152 1.00 87.88 99 TYR A N 1
ATOM 806 C CA . TYR A 1 99 ? -3.474 -6.960 -0.497 1.00 87.88 99 TYR A CA 1
ATOM 807 C C . TYR A 1 99 ? -2.328 -6.205 0.163 1.00 87.88 99 TYR A C 1
ATOM 809 O O . TYR A 1 99 ? -2.420 -4.999 0.372 1.00 87.88 99 TYR A O 1
ATOM 817 N N . ILE A 1 100 ? -1.230 -6.895 0.443 1.00 87.94 100 ILE A N 1
ATOM 818 C CA . ILE A 1 100 ? -0.008 -6.293 0.987 1.00 87.94 100 ILE A CA 1
ATOM 819 C C . ILE A 1 100 ? 1.055 -6.303 -0.108 1.00 87.94 100 ILE A C 1
ATOM 821 O O . ILE A 1 100 ? 1.197 -7.298 -0.819 1.00 87.94 100 ILE A O 1
ATOM 825 N N . LEU A 1 101 ? 1.795 -5.204 -0.252 1.00 82.12 101 LEU A N 1
ATOM 826 C CA . LEU A 1 101 ? 2.966 -5.163 -1.130 1.00 82.12 101 LEU A CA 1
ATOM 827 C C . LEU A 1 101 ? 4.143 -5.878 -0.476 1.00 82.12 101 LEU A C 1
ATOM 829 O O . LEU A 1 101 ? 4.424 -5.646 0.698 1.00 82.12 101 LEU A O 1
ATOM 833 N N . ASN A 1 102 ? 4.898 -6.655 -1.252 1.00 83.56 102 ASN A N 1
ATOM 834 C CA . ASN A 1 102 ? 6.204 -7.117 -0.803 1.00 83.56 102 ASN A CA 1
ATOM 835 C C . ASN A 1 102 ? 7.159 -5.906 -0.649 1.00 83.56 102 ASN A C 1
ATOM 837 O O . ASN A 1 102 ? 7.456 -5.255 -1.658 1.00 83.56 102 ASN A O 1
ATOM 841 N N . PRO A 1 103 ? 7.672 -5.601 0.560 1.00 83.12 103 PRO A N 1
ATOM 842 C CA . PRO A 1 103 ? 8.536 -4.442 0.795 1.00 83.12 103 PRO A CA 1
ATOM 843 C C . PRO A 1 103 ? 9.828 -4.470 -0.033 1.00 83.12 103 PRO A C 1
ATOM 845 O O . PRO A 1 103 ? 10.320 -3.413 -0.418 1.00 83.12 103 PRO A O 1
ATOM 848 N N . GLU A 1 104 ? 10.338 -5.650 -0.400 1.00 85.50 104 GLU A N 1
ATOM 849 C CA . GLU A 1 104 ? 11.532 -5.774 -1.250 1.00 85.50 104 GLU A CA 1
ATOM 850 C C . GLU A 1 104 ? 11.285 -5.297 -2.687 1.00 85.50 104 GLU A C 1
ATOM 852 O O . GLU A 1 104 ? 12.166 -4.735 -3.345 1.00 85.50 104 GLU A O 1
ATOM 857 N N . SER A 1 105 ? 10.055 -5.467 -3.174 1.00 85.75 105 SER A N 1
ATOM 858 C CA . SER A 1 105 ? 9.653 -5.104 -4.538 1.00 85.75 105 SER A CA 1
ATOM 859 C C . SER A 1 105 ? 9.337 -3.613 -4.712 1.00 85.75 105 SER A C 1
ATOM 861 O O . SER A 1 105 ? 9.125 -3.153 -5.835 1.00 85.75 105 SER A O 1
ATOM 863 N N . VAL A 1 106 ? 9.332 -2.840 -3.621 1.00 89.88 106 VAL A N 1
ATOM 864 C CA . VAL A 1 106 ? 8.940 -1.428 -3.605 1.00 89.88 106 VAL A CA 1
ATOM 865 C C . VAL A 1 106 ? 10.111 -0.555 -3.159 1.00 89.88 106 VAL A C 1
ATOM 867 O O . VAL A 1 106 ? 10.648 -0.706 -2.066 1.00 89.88 106 VAL A O 1
ATOM 870 N N . LYS A 1 107 ? 10.477 0.423 -3.990 1.00 92.38 107 LYS A N 1
ATOM 871 C CA . LYS A 1 107 ? 11.466 1.452 -3.653 1.00 92.38 107 LYS A CA 1
ATOM 872 C C . LYS A 1 107 ? 10.864 2.517 -2.751 1.00 92.38 107 LYS A C 1
ATOM 874 O O . LYS A 1 107 ? 11.465 2.913 -1.757 1.00 92.38 107 LYS A O 1
ATOM 879 N N . SER A 1 108 ? 9.699 3.023 -3.139 1.00 93.56 108 SER A N 1
ATOM 880 C CA . SER A 1 108 ? 8.977 4.040 -2.386 1.00 93.56 108 SER A CA 1
ATOM 881 C C . SER A 1 108 ? 7.509 4.103 -2.788 1.00 93.56 108 SER A C 1
ATOM 883 O O . SER A 1 108 ? 7.092 3.614 -3.839 1.00 93.56 108 SER A O 1
ATOM 885 N N . LEU A 1 109 ? 6.716 4.739 -1.937 1.00 93.88 109 LEU A N 1
ATOM 886 C CA . LEU A 1 109 ? 5.306 5.009 -2.157 1.00 93.88 109 LEU A CA 1
ATOM 887 C C . LEU A 1 109 ? 5.034 6.481 -1.854 1.00 93.88 109 LEU A C 1
ATOM 889 O O . LEU A 1 109 ? 5.475 6.993 -0.829 1.00 93.88 109 LEU A O 1
ATOM 893 N N . ILE A 1 110 ? 4.311 7.165 -2.740 1.00 95.56 110 ILE A N 1
ATOM 894 C CA . ILE A 1 110 ? 3.870 8.546 -2.527 1.00 95.56 110 ILE A CA 1
ATOM 895 C C . ILE A 1 110 ? 2.361 8.566 -2.313 1.00 95.56 110 ILE A C 1
ATOM 897 O O . ILE A 1 110 ? 1.599 8.117 -3.171 1.00 95.56 110 ILE A O 1
ATOM 901 N N . VAL A 1 111 ? 1.933 9.127 -1.186 1.00 95.31 111 VAL A N 1
ATOM 902 C CA . VAL A 1 111 ? 0.525 9.354 -0.846 1.00 95.31 111 VAL A CA 1
ATOM 903 C C . VAL A 1 111 ? 0.420 10.649 -0.051 1.00 95.31 111 VAL A C 1
ATOM 905 O O . VAL A 1 111 ? 1.234 10.897 0.833 1.00 95.31 111 VAL A O 1
ATOM 908 N N . ASP A 1 112 ? -0.554 11.498 -0.387 1.00 91.75 112 ASP A N 1
ATOM 909 C CA . ASP A 1 112 ? -0.768 12.780 0.305 1.00 91.75 112 ASP A CA 1
ATOM 910 C C . ASP A 1 112 ? 0.509 13.647 0.380 1.00 91.75 112 ASP A C 1
ATOM 912 O O . ASP A 1 112 ? 0.900 14.141 1.433 1.00 91.75 112 ASP A O 1
ATOM 916 N N . GLN A 1 113 ? 1.232 13.746 -0.745 1.00 92.06 113 GLN A N 1
ATOM 917 C CA . GLN A 1 113 ? 2.518 14.461 -0.875 1.00 92.06 113 GLN A CA 1
ATOM 918 C C . GLN A 1 113 ? 3.649 13.955 0.045 1.00 92.06 113 GLN A C 1
ATOM 920 O O . GLN A 1 113 ? 4.744 14.515 0.046 1.00 92.06 113 GLN A O 1
ATOM 925 N N . LYS A 1 114 ? 3.427 12.869 0.789 1.00 94.06 114 LYS A N 1
ATOM 926 C CA . LYS A 1 114 ? 4.419 12.222 1.648 1.00 94.06 114 LYS A CA 1
ATOM 927 C C . LYS A 1 114 ? 5.032 11.037 0.923 1.00 94.06 114 LYS A C 1
ATOM 929 O O . LYS A 1 114 ? 4.338 10.295 0.230 1.00 94.06 114 LYS A O 1
ATOM 934 N N . THR A 1 115 ? 6.337 10.863 1.103 1.00 95.12 115 THR A N 1
ATOM 935 C CA . THR A 1 115 ? 7.079 9.715 0.577 1.00 95.12 115 THR A CA 1
ATOM 936 C C . THR A 1 115 ? 7.335 8.727 1.704 1.00 95.12 115 THR A C 1
ATOM 938 O O . THR A 1 115 ? 7.901 9.090 2.731 1.00 95.12 115 THR A O 1
ATOM 941 N N . PHE A 1 116 ? 6.937 7.482 1.489 1.00 93.38 116 PHE A N 1
ATOM 942 C CA . PHE A 1 116 ? 7.171 6.355 2.375 1.00 93.38 116 PHE A CA 1
ATOM 943 C C . PHE A 1 116 ? 8.185 5.422 1.727 1.00 93.38 116 PHE A C 1
ATOM 945 O O . PHE A 1 116 ? 8.108 5.143 0.528 1.00 93.38 116 PHE A O 1
ATOM 952 N N . ILE A 1 117 ? 9.136 4.946 2.521 1.00 91.62 117 ILE A N 1
ATOM 953 C CA . ILE A 1 117 ? 10.181 4.020 2.089 1.00 91.62 117 ILE A CA 1
ATOM 954 C C . ILE A 1 117 ? 10.029 2.764 2.950 1.00 91.62 117 ILE A C 1
ATOM 956 O O . ILE A 1 117 ? 10.051 2.893 4.176 1.00 91.62 117 ILE A O 1
ATOM 960 N N . PRO A 1 118 ? 9.835 1.575 2.351 1.00 87.38 118 PRO A N 1
ATOM 961 C CA . PRO A 1 118 ? 9.769 0.337 3.114 1.00 87.38 118 PRO A CA 1
ATOM 962 C C . PRO A 1 118 ? 11.050 0.117 3.921 1.00 87.38 118 PRO A C 1
ATOM 964 O O . PRO A 1 118 ? 12.157 0.316 3.418 1.00 87.38 118 PRO A O 1
ATOM 967 N N . TYR A 1 119 ? 10.903 -0.309 5.172 1.00 83.38 119 TYR A N 1
ATOM 968 C CA . TYR A 1 119 ? 12.039 -0.697 5.997 1.00 83.38 119 TYR A CA 1
ATOM 969 C C . TYR A 1 119 ? 12.558 -2.072 5.553 1.00 83.38 119 TYR A C 1
ATOM 971 O O . TYR A 1 119 ? 11.807 -3.044 5.570 1.00 83.38 119 TYR A O 1
ATOM 979 N N . LYS A 1 120 ? 13.837 -2.158 5.167 1.00 74.88 120 LYS A N 1
ATOM 980 C CA . LYS A 1 120 ? 14.465 -3.390 4.642 1.00 74.88 120 LYS A CA 1
ATOM 981 C C . LYS A 1 120 ? 15.230 -4.213 5.688 1.00 74.88 120 LYS A C 1
ATOM 983 O O . LYS A 1 120 ? 15.839 -5.230 5.372 1.00 74.88 120 LYS A O 1
ATOM 988 N N . GLY A 1 121 ? 15.197 -3.804 6.958 1.00 69.94 121 GLY A N 1
ATOM 989 C CA . GLY A 1 121 ? 15.986 -4.452 8.008 1.00 69.94 121 GLY A CA 1
ATOM 990 C C . GLY A 1 121 ? 17.504 -4.272 7.836 1.00 69.94 121 GLY A C 1
ATOM 991 O O . GLY A 1 121 ? 17.968 -3.737 6.833 1.00 69.94 121 GLY A O 1
ATOM 992 N N . PRO A 1 122 ? 18.311 -4.722 8.812 1.00 68.31 122 PRO A N 1
ATOM 993 C CA . PRO A 1 122 ? 19.772 -4.596 8.771 1.00 68.31 122 PRO A CA 1
ATOM 994 C C . PRO A 1 122 ? 20.465 -5.497 7.729 1.00 68.31 122 PRO A C 1
ATOM 996 O O . PRO A 1 122 ? 21.651 -5.313 7.483 1.00 68.31 122 PRO A O 1
ATOM 999 N N . ASN A 1 123 ? 19.748 -6.449 7.118 1.00 59.06 123 ASN A N 1
ATOM 1000 C CA . ASN A 1 123 ? 20.291 -7.401 6.135 1.00 59.06 123 ASN A CA 1
ATOM 1001 C C . ASN A 1 123 ? 19.754 -7.186 4.705 1.00 59.06 123 ASN A C 1
ATOM 1003 O O . ASN A 1 123 ? 20.051 -7.984 3.818 1.00 59.06 123 ASN A O 1
ATOM 1007 N N . GLY A 1 124 ? 18.936 -6.155 4.480 1.00 53.59 124 GLY A N 1
ATOM 1008 C CA . GLY A 1 124 ? 18.330 -5.864 3.183 1.00 53.59 124 GLY A CA 1
ATOM 1009 C C . GLY A 1 124 ? 19.103 -4.807 2.399 1.00 53.59 124 GLY A C 1
ATOM 1010 O O . GLY A 1 124 ? 18.634 -3.676 2.307 1.00 53.59 124 GLY A O 1
ATOM 1011 N N . GLY A 1 125 ? 20.240 -5.210 1.815 1.00 44.75 125 GLY A N 1
ATOM 1012 C CA . GLY A 1 125 ? 20.963 -4.490 0.749 1.00 44.75 125 GLY A CA 1
ATOM 1013 C C . GLY A 1 125 ? 21.811 -3.302 1.182 1.00 44.75 125 GLY A C 1
ATOM 1014 O O . GLY A 1 125 ? 21.237 -2.205 1.343 1.00 44.75 125 GLY A O 1
#

Mean predicted aligned error: 15.25 Å